Protein AF-A0A0K0EJN2-F1 (afdb_monomer_lite)

Sequence (91 aa):
MKRSYPYKWNKKYSICIRFPGISKECELELKSYTDYLVKNKIQGFVTLHSYEGFILYPWGYQKKLYTDDREKFHKLGEKMKNAIENISGTY

Secondary structure (DSSP, 8-state):
-TT-SSSS----S-TTTS---SSTT-SHHHHHHHHHHHHS--S-------SS-----S-SSSTT---TTHHHHHHHHHHHHHHHHHHH---

Structure (mmCIF, N/CA/C/O backbone):
data_AF-A0A0K0EJN2-F1
#
_entry.id   AF-A0A0K0EJN2-F1
#
loop_
_atom_site.group_PDB
_atom_site.id
_atom_site.type_symbol
_atom_site.label_atom_id
_atom_site.label_alt_id
_atom_site.label_comp_id
_atom_site.label_asym_id
_atom_site.label_entity_id
_atom_site.label_seq_id
_atom_site.pdbx_PDB_ins_code
_atom_site.Cartn_x
_atom_site.Cartn_y
_atom_site.Cartn_z
_atom_site.occupancy
_atom_site.B_iso_or_equiv
_atom_site.auth_seq_id
_atom_site.auth_comp_id
_atom_site.auth_asym_id
_atom_site.auth_atom_id
_atom_site.pdbx_PDB_model_num
ATOM 1 N N . MET A 1 1 ? 14.875 0.571 -0.874 1.00 61.31 1 MET A N 1
ATOM 2 C CA . MET A 1 1 ? 13.857 -0.397 -1.351 1.00 61.31 1 MET A CA 1
ATOM 3 C C . MET A 1 1 ? 12.668 0.225 -2.101 1.00 61.31 1 MET A C 1
ATOM 5 O O . MET A 1 1 ? 12.532 -0.035 -3.286 1.00 61.31 1 MET A O 1
ATOM 9 N N . LYS A 1 2 ? 11.816 1.079 -1.498 1.00 69.38 2 LYS A N 1
ATOM 10 C CA . LYS A 1 2 ? 10.551 1.545 -2.135 1.00 69.38 2 LYS A CA 1
ATOM 11 C C . LYS A 1 2 ? 10.658 2.292 -3.470 1.00 69.38 2 LYS A C 1
ATOM 13 O O . LYS A 1 2 ? 9.653 2.474 -4.144 1.00 69.38 2 LYS A O 1
ATOM 18 N N . ARG A 1 3 ? 11.834 2.806 -3.824 1.00 77.56 3 ARG A N 1
ATOM 19 C CA . ARG A 1 3 ? 12.036 3.559 -5.072 1.00 77.56 3 ARG A CA 1
ATOM 20 C C . ARG A 1 3 ? 12.533 2.682 -6.220 1.00 77.56 3 ARG A C 1
ATOM 22 O O . ARG A 1 3 ? 12.633 3.184 -7.331 1.00 77.56 3 ARG A O 1
ATOM 29 N N . SER A 1 4 ? 12.798 1.402 -5.954 1.00 82.12 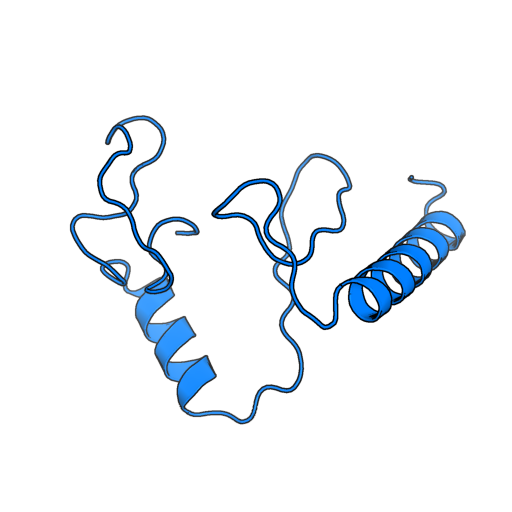4 SER A N 1
ATOM 30 C CA . SER A 1 4 ? 13.351 0.456 -6.925 1.00 82.12 4 SER A CA 1
ATOM 31 C C . SER A 1 4 ? 12.283 -0.435 -7.582 1.00 82.12 4 SER A C 1
ATOM 33 O O . SER A 1 4 ? 12.628 -1.229 -8.454 1.00 82.12 4 SER A O 1
ATOM 35 N N . TYR A 1 5 ? 10.998 -0.303 -7.200 1.00 85.94 5 TYR A N 1
ATOM 36 C CA . TYR A 1 5 ? 9.881 -1.042 -7.815 1.00 85.94 5 TYR A CA 1
ATOM 37 C C . TYR A 1 5 ? 9.821 -0.802 -9.331 1.00 85.94 5 TYR A C 1
ATOM 39 O O . TYR A 1 5 ? 10.059 0.325 -9.775 1.00 85.94 5 TYR A O 1
ATOM 47 N N . PRO A 1 6 ? 9.437 -1.813 -10.136 1.00 85.69 6 PRO A N 1
ATOM 48 C CA . PRO A 1 6 ? 9.429 -1.712 -11.597 1.00 85.69 6 PRO A CA 1
ATOM 49 C C . PRO A 1 6 ? 8.293 -0.831 -12.150 1.00 85.69 6 PRO A C 1
ATOM 51 O O . PRO A 1 6 ? 8.163 -0.683 -13.365 1.00 85.69 6 PRO A O 1
ATOM 54 N N . TYR A 1 7 ? 7.473 -0.219 -11.292 1.00 87.44 7 TYR A N 1
ATOM 55 C CA . TYR A 1 7 ? 6.348 0.619 -11.693 1.00 87.44 7 TYR A CA 1
ATOM 56 C C . TYR A 1 7 ? 6.722 2.105 -11.696 1.00 87.44 7 TYR A C 1
ATOM 58 O O . TYR A 1 7 ? 7.010 2.684 -10.649 1.00 87.44 7 TYR A O 1
ATOM 66 N N . LYS A 1 8 ? 6.707 2.726 -12.886 1.00 86.88 8 LYS A N 1
ATOM 67 C CA . LYS A 1 8 ? 7.074 4.143 -13.102 1.00 86.88 8 LYS A CA 1
ATOM 68 C C . LYS A 1 8 ? 8.415 4.521 -12.437 1.00 86.88 8 LYS A C 1
ATOM 70 O O . LYS A 1 8 ? 8.571 5.622 -11.908 1.00 86.88 8 LYS A O 1
ATOM 75 N N . TRP A 1 9 ? 9.381 3.598 -12.490 1.00 86.56 9 TRP A N 1
ATOM 76 C CA . TRP A 1 9 ? 10.729 3.763 -11.944 1.00 86.56 9 TRP A CA 1
ATOM 77 C C . TRP A 1 9 ? 11.454 4.955 -12.579 1.00 86.56 9 TRP A C 1
ATOM 79 O O . TRP A 1 9 ? 11.379 5.167 -13.790 1.00 86.56 9 TRP A O 1
ATOM 89 N N . ASN A 1 10 ? 12.168 5.734 -11.765 1.00 79.38 10 ASN A N 1
ATOM 90 C CA . ASN A 1 10 ? 12.824 6.956 -12.213 1.00 79.38 10 ASN A CA 1
ATOM 91 C C . ASN A 1 10 ? 14.213 7.117 -11.582 1.00 79.38 10 ASN A C 1
ATOM 93 O O . ASN A 1 10 ? 14.343 7.174 -10.359 1.00 79.38 10 ASN A O 1
ATOM 97 N N . LYS A 1 11 ? 15.237 7.276 -12.429 1.00 71.62 11 LYS A N 1
ATOM 98 C CA . LYS A 1 11 ? 16.647 7.439 -12.034 1.00 71.62 11 LYS A CA 1
ATOM 99 C C . LYS A 1 11 ? 16.991 8.842 -11.506 1.00 71.62 11 LYS A C 1
ATOM 101 O O . LYS A 1 11 ? 18.102 9.063 -11.045 1.00 71.62 11 LYS A O 1
ATOM 106 N N . LYS A 1 12 ? 16.059 9.803 -11.547 1.00 68.38 12 LYS A N 1
ATOM 107 C CA . LYS A 1 12 ? 16.303 11.229 -11.231 1.00 68.38 12 LYS A CA 1
ATOM 108 C C . LYS A 1 12 ? 16.644 11.559 -9.764 1.00 68.38 12 LYS A C 1
ATOM 110 O O . LYS A 1 12 ? 16.754 12.736 -9.435 1.00 68.38 12 LYS A O 1
ATOM 115 N N . TYR A 1 13 ? 16.778 10.589 -8.862 1.00 70.81 13 TYR A N 1
ATOM 116 C CA . TYR A 1 13 ? 17.029 10.875 -7.446 1.00 70.81 13 TYR A CA 1
ATOM 117 C C . TYR A 1 13 ? 18.523 10.859 -7.093 1.00 70.81 13 TYR A C 1
ATOM 119 O O . TYR A 1 13 ? 19.283 10.051 -7.619 1.00 70.81 13 TYR A O 1
ATOM 127 N N . SER A 1 14 ? 18.928 11.732 -6.162 1.00 74.56 14 SER A N 1
ATOM 128 C CA . SER A 1 14 ? 20.301 11.774 -5.640 1.00 74.56 14 SER A CA 1
ATOM 129 C C . SER A 1 14 ? 20.680 10.457 -4.960 1.00 74.56 14 SER A C 1
ATOM 131 O O . SER A 1 14 ? 19.927 9.948 -4.120 1.00 74.56 14 SER A O 1
ATOM 133 N N . ILE A 1 15 ? 21.869 9.948 -5.299 1.00 78.38 15 ILE A N 1
ATOM 134 C CA . ILE A 1 15 ? 22.412 8.684 -4.790 1.00 78.38 15 ILE A CA 1
ATOM 135 C C . ILE A 1 15 ? 22.611 8.687 -3.271 1.00 78.38 15 ILE A C 1
ATOM 137 O O . ILE A 1 15 ? 22.364 7.676 -2.629 1.00 78.38 15 ILE A O 1
ATOM 141 N N . CYS A 1 16 ? 22.944 9.829 -2.669 1.00 76.81 16 CYS A N 1
ATOM 142 C CA . CYS A 1 16 ? 23.224 9.898 -1.231 1.00 76.81 16 CYS A CA 1
ATOM 143 C C . CYS A 1 16 ? 21.980 10.131 -0.362 1.00 76.81 16 CYS A C 1
ATOM 145 O O . CYS A 1 16 ? 22.068 10.051 0.856 1.00 76.81 16 CYS A O 1
ATOM 147 N N . ILE A 1 17 ? 20.829 10.457 -0.961 1.00 77.31 17 ILE A N 1
ATOM 148 C CA . ILE A 1 17 ? 19.624 10.841 -0.204 1.00 77.31 17 ILE A CA 1
ATOM 149 C C . ILE A 1 17 ? 18.475 9.870 -0.477 1.00 77.31 17 ILE A C 1
ATOM 151 O O . ILE A 1 17 ? 17.804 9.408 0.443 1.00 77.31 17 ILE A O 1
ATOM 155 N N . ARG A 1 18 ? 18.196 9.577 -1.752 1.00 77.00 18 ARG A N 1
ATOM 156 C CA . ARG A 1 18 ? 17.004 8.826 -2.180 1.00 77.00 18 ARG A CA 1
ATOM 157 C C . ARG A 1 18 ? 17.330 7.920 -3.362 1.00 77.00 18 ARG A C 1
ATOM 159 O O . ARG A 1 18 ? 16.692 8.012 -4.403 1.00 77.00 18 ARG A O 1
ATOM 166 N N . PHE A 1 19 ? 18.302 7.033 -3.203 1.00 84.50 19 PHE A N 1
ATOM 167 C CA . PHE A 1 19 ? 18.730 6.172 -4.299 1.00 84.50 19 PHE A CA 1
ATOM 168 C C . PHE A 1 19 ? 17.626 5.189 -4.749 1.00 84.50 19 PHE A C 1
ATOM 170 O O . PHE A 1 19 ? 17.079 4.461 -3.915 1.00 84.50 19 PHE A O 1
ATOM 177 N N . PRO A 1 20 ? 17.268 5.152 -6.048 1.00 83.31 20 PRO A N 1
ATOM 178 C CA . PRO A 1 20 ? 16.273 4.230 -6.591 1.00 83.31 20 PRO A CA 1
ATOM 179 C C . PRO A 1 20 ? 16.888 2.908 -7.082 1.00 83.31 20 PRO A C 1
ATOM 181 O O . PRO A 1 20 ? 16.181 2.106 -7.687 1.00 83.31 20 PRO A O 1
ATOM 184 N N . GLY A 1 21 ? 18.186 2.689 -6.852 1.00 83.88 21 GLY A N 1
ATOM 185 C CA . GLY A 1 21 ? 18.963 1.600 -7.443 1.00 83.88 21 GLY A CA 1
ATOM 186 C C . GLY A 1 21 ? 19.660 2.013 -8.744 1.00 83.88 21 GLY A C 1
ATOM 187 O O . GLY A 1 21 ? 19.330 3.030 -9.359 1.00 83.88 21 GLY A O 1
ATOM 188 N N . ILE A 1 22 ? 20.635 1.211 -9.181 1.00 86.06 22 ILE A N 1
ATOM 189 C CA . ILE A 1 22 ? 21.293 1.378 -10.493 1.00 86.06 22 ILE A CA 1
ATOM 190 C C . ILE A 1 22 ? 20.361 1.001 -11.657 1.00 86.06 22 ILE A C 1
ATOM 192 O O . ILE A 1 22 ? 20.508 1.521 -12.765 1.00 86.06 22 ILE A O 1
ATOM 196 N N . SER A 1 23 ? 19.382 0.136 -11.386 1.00 84.19 23 SER A N 1
ATOM 197 C CA . SER A 1 23 ? 18.329 -0.312 -12.295 1.00 84.19 23 SER A CA 1
ATOM 198 C C . SER A 1 23 ? 17.057 -0.664 -11.507 1.00 84.19 23 SER A C 1
ATOM 200 O O . SER A 1 23 ? 17.076 -0.738 -10.273 1.00 84.19 23 SER A O 1
ATOM 202 N N . LYS A 1 24 ? 15.939 -0.866 -12.217 1.00 83.19 24 LYS A N 1
ATOM 203 C CA . LYS A 1 24 ? 14.705 -1.412 -11.628 1.00 83.19 24 LYS A CA 1
ATOM 204 C C . LYS A 1 24 ? 14.978 -2.794 -11.024 1.00 83.19 24 LYS A C 1
ATOM 206 O O . LYS A 1 24 ? 15.704 -3.575 -11.627 1.00 83.19 24 LYS A O 1
ATOM 211 N N . GLU A 1 25 ? 14.398 -3.080 -9.859 1.00 82.31 25 GLU A N 1
ATOM 212 C CA . GLU A 1 25 ? 14.514 -4.388 -9.182 1.00 82.31 25 GLU A CA 1
ATOM 213 C C . GLU A 1 25 ? 15.958 -4.866 -8.948 1.00 82.31 25 GLU A C 1
ATOM 215 O O . GLU A 1 25 ? 16.224 -6.061 -8.865 1.00 82.31 25 GLU A O 1
ATOM 220 N N . CYS A 1 26 ? 16.907 -3.932 -8.826 1.00 84.88 26 CYS A N 1
ATOM 221 C CA . CYS A 1 26 ? 18.310 -4.274 -8.598 1.00 84.88 26 CYS A CA 1
ATOM 222 C C . CYS A 1 26 ? 18.571 -4.878 -7.204 1.00 84.88 26 CYS A C 1
ATOM 224 O O . CYS A 1 26 ? 19.547 -5.599 -7.025 1.00 84.88 26 CYS A O 1
ATOM 226 N N . GLU A 1 27 ? 17.718 -4.571 -6.224 1.00 86.25 27 GLU A N 1
ATOM 227 C CA . GLU A 1 27 ? 17.808 -5.117 -4.865 1.00 86.25 27 GLU A CA 1
ATOM 228 C C . GLU A 1 27 ? 17.253 -6.550 -4.848 1.00 86.25 27 GLU A C 1
ATOM 230 O O . GLU A 1 27 ? 16.117 -6.780 -5.279 1.00 86.25 27 GLU A O 1
ATOM 235 N N . LEU A 1 28 ? 18.022 -7.511 -4.329 1.00 88.94 28 LEU A N 1
ATOM 236 C CA . LEU A 1 28 ? 17.621 -8.923 -4.287 1.00 88.94 28 LEU A CA 1
ATOM 237 C C . LEU A 1 28 ? 16.372 -9.147 -3.424 1.00 88.94 28 LEU A C 1
ATOM 239 O O . LEU A 1 28 ? 15.516 -9.966 -3.772 1.00 88.94 28 LEU A O 1
ATOM 243 N N . GLU A 1 29 ? 16.217 -8.389 -2.338 1.00 87.31 29 GLU A N 1
ATOM 244 C CA . GLU A 1 29 ? 15.026 -8.427 -1.485 1.00 87.31 29 GLU A CA 1
ATOM 245 C C . GLU A 1 29 ? 13.787 -7.990 -2.264 1.00 87.31 29 GLU A C 1
ATOM 247 O O . GLU A 1 29 ? 12.719 -8.584 -2.136 1.00 87.31 29 GLU A O 1
ATOM 252 N N . LEU A 1 30 ? 13.932 -6.972 -3.116 1.00 88.44 30 LEU A N 1
ATOM 253 C CA . LEU A 1 30 ? 12.824 -6.498 -3.927 1.00 88.44 30 LEU A CA 1
ATOM 254 C C . LEU A 1 30 ? 12.473 -7.500 -5.024 1.00 88.44 30 LEU A C 1
ATOM 256 O O . LEU A 1 30 ? 11.295 -7.772 -5.217 1.00 88.44 30 LEU A O 1
ATOM 260 N N . LYS A 1 31 ? 13.478 -8.051 -5.710 1.00 90.19 31 LYS A N 1
ATOM 261 C CA . LYS A 1 31 ? 13.275 -9.025 -6.784 1.00 90.19 31 LYS A CA 1
ATOM 262 C C . LYS A 1 31 ? 12.612 -10.306 -6.280 1.00 90.19 31 LYS A C 1
ATOM 264 O O . LYS A 1 31 ? 11.632 -10.760 -6.853 1.00 90.19 31 LYS A O 1
ATOM 269 N N . SER A 1 32 ? 13.113 -10.873 -5.183 1.00 91.25 32 SER A N 1
ATOM 270 C CA . SER A 1 32 ? 12.526 -12.083 -4.586 1.00 91.25 32 SER A CA 1
ATOM 271 C C . SER A 1 32 ? 11.070 -11.862 -4.167 1.00 91.25 32 SER A C 1
ATOM 273 O O . SER A 1 32 ? 10.207 -12.710 -4.402 1.00 91.25 32 SER A O 1
ATOM 275 N N . TYR A 1 33 ? 10.783 -10.689 -3.609 1.00 88.56 33 TYR A N 1
ATOM 276 C CA . TYR A 1 33 ? 9.442 -10.285 -3.232 1.00 88.56 33 TYR A CA 1
ATOM 277 C C . TYR A 1 33 ? 8.512 -10.071 -4.433 1.00 88.56 33 TYR A C 1
ATOM 279 O O . TYR A 1 33 ? 7.397 -10.589 -4.430 1.00 88.56 33 TYR A O 1
ATOM 287 N N . THR A 1 34 ? 8.939 -9.351 -5.477 1.00 90.19 34 THR A N 1
ATOM 288 C CA . THR A 1 34 ? 8.106 -9.138 -6.673 1.00 90.19 34 THR A CA 1
ATOM 289 C C . THR A 1 34 ? 7.870 -10.441 -7.430 1.00 90.19 34 THR A C 1
ATOM 291 O O . THR A 1 34 ? 6.733 -10.704 -7.824 1.00 90.19 34 THR A O 1
ATOM 294 N N . ASP A 1 35 ? 8.880 -11.310 -7.526 1.00 92.81 35 ASP A N 1
ATOM 295 C CA . ASP A 1 35 ? 8.744 -12.658 -8.084 1.00 92.81 35 ASP A CA 1
ATOM 296 C C . ASP A 1 35 ? 7.688 -13.478 -7.327 1.00 92.81 35 ASP A C 1
ATOM 298 O O . ASP A 1 35 ? 6.881 -14.177 -7.945 1.00 92.81 35 ASP A O 1
ATOM 302 N N . TYR A 1 36 ? 7.657 -13.384 -5.993 1.00 93.50 36 TYR A N 1
ATOM 303 C CA . TYR A 1 36 ? 6.633 -14.043 -5.182 1.00 93.50 36 TYR A CA 1
ATOM 304 C C . TYR A 1 36 ? 5.230 -13.495 -5.476 1.00 93.50 36 TYR A C 1
ATOM 306 O O . TYR A 1 36 ? 4.298 -14.277 -5.660 1.00 93.50 36 TYR A O 1
ATOM 314 N N . LEU A 1 37 ? 5.066 -12.172 -5.563 1.00 92.38 37 LEU A N 1
ATOM 315 C CA . LEU A 1 37 ? 3.763 -11.551 -5.833 1.00 92.38 37 LEU A CA 1
ATOM 316 C C . LEU A 1 37 ? 3.216 -11.910 -7.219 1.00 92.38 37 LEU A C 1
ATOM 318 O O . LEU A 1 37 ? 2.015 -12.108 -7.352 1.00 92.38 37 LEU A O 1
ATOM 322 N N . VAL A 1 38 ? 4.075 -12.001 -8.239 1.00 91.31 38 VAL A N 1
ATOM 323 C CA . VAL A 1 38 ? 3.663 -12.343 -9.614 1.00 91.31 38 VAL A CA 1
ATOM 324 C C . VAL A 1 38 ? 3.252 -13.811 -9.731 1.00 91.31 38 VAL A C 1
ATOM 326 O O . VAL A 1 38 ? 2.326 -14.137 -10.472 1.00 91.31 38 VAL A O 1
ATOM 329 N N . LYS A 1 39 ? 3.922 -14.708 -8.999 1.00 95.50 39 LYS A N 1
ATOM 330 C CA . LYS A 1 39 ? 3.640 -16.152 -9.036 1.00 95.50 39 LYS A CA 1
ATOM 331 C C . LYS A 1 39 ? 2.384 -16.550 -8.265 1.00 95.50 39 LYS A C 1
ATOM 333 O O . LYS A 1 39 ? 1.858 -17.636 -8.494 1.00 95.50 39 LYS A O 1
ATOM 338 N N . ASN A 1 40 ? 1.914 -15.707 -7.350 1.00 96.12 40 ASN A N 1
ATOM 339 C CA . ASN A 1 40 ? 0.812 -16.027 -6.452 1.00 96.12 40 ASN A CA 1
ATOM 340 C C . ASN A 1 40 ? -0.408 -15.143 -6.718 1.00 96.12 40 ASN A C 1
ATOM 342 O O . ASN A 1 40 ? -0.299 -13.967 -7.054 1.00 96.12 40 ASN A O 1
ATOM 346 N N . LYS A 1 41 ? -1.608 -15.691 -6.505 1.00 94.62 41 LYS A N 1
ATOM 347 C CA . LYS A 1 41 ? -2.845 -14.907 -6.578 1.00 94.62 41 LYS A CA 1
ATOM 348 C C . LYS A 1 41 ? -3.015 -14.087 -5.299 1.00 94.62 41 LYS A C 1
ATOM 350 O O . LYS A 1 41 ? -3.583 -14.558 -4.319 1.00 94.62 41 LYS A O 1
ATOM 355 N N . ILE A 1 42 ? -2.529 -12.851 -5.322 1.00 93.38 42 ILE A N 1
ATOM 356 C CA . ILE A 1 42 ? -2.630 -11.918 -4.198 1.00 93.38 42 ILE A CA 1
ATOM 357 C C . ILE A 1 42 ? -3.895 -11.064 -4.336 1.00 93.38 42 ILE A C 1
ATOM 359 O O . ILE A 1 42 ? -4.091 -10.392 -5.345 1.00 93.38 42 ILE A O 1
ATOM 363 N N . GLN A 1 43 ? -4.761 -11.086 -3.319 1.00 93.38 43 GLN A N 1
ATOM 364 C CA . GLN A 1 43 ? -6.014 -10.311 -3.300 1.00 93.38 43 GLN A CA 1
ATOM 365 C C . GLN A 1 43 ? -5.883 -8.950 -2.604 1.00 93.38 43 GLN A C 1
ATOM 367 O O . GLN A 1 43 ? -6.737 -8.085 -2.777 1.00 93.38 43 GLN A O 1
ATOM 372 N N . GLY A 1 44 ? -4.825 -8.750 -1.817 1.00 92.12 44 GLY A N 1
ATOM 373 C CA . GLY A 1 44 ? -4.595 -7.525 -1.062 1.00 92.12 44 GLY A CA 1
ATOM 374 C C . GLY A 1 44 ? -3.126 -7.362 -0.701 1.00 92.12 44 GLY A C 1
ATOM 375 O O . GLY A 1 44 ? -2.396 -8.341 -0.563 1.00 92.12 44 GLY A O 1
ATOM 376 N N . PHE A 1 45 ? -2.692 -6.111 -0.575 1.00 92.81 45 PHE A N 1
ATOM 377 C CA . PHE A 1 45 ? -1.292 -5.761 -0.382 1.00 92.81 45 PHE A CA 1
ATOM 378 C C . PHE A 1 45 ? -1.170 -4.586 0.583 1.00 92.81 45 PHE A C 1
ATOM 380 O O . PHE A 1 45 ? -1.639 -3.488 0.284 1.00 92.81 45 PHE A O 1
ATOM 387 N N . VAL A 1 46 ? -0.538 -4.813 1.735 1.00 94.12 46 VAL A N 1
ATOM 388 C CA . VAL A 1 46 ? -0.331 -3.796 2.772 1.00 94.12 46 VAL A CA 1
ATOM 389 C C . VAL A 1 46 ? 1.142 -3.778 3.148 1.00 94.12 46 VAL A C 1
ATOM 391 O O . VAL A 1 46 ? 1.721 -4.810 3.471 1.00 94.12 46 VAL A O 1
ATOM 394 N N . THR A 1 47 ? 1.749 -2.594 3.118 1.00 93.44 47 THR A N 1
ATOM 395 C CA . THR A 1 47 ? 3.133 -2.384 3.554 1.00 93.44 47 THR A CA 1
ATOM 396 C C . THR A 1 47 ? 3.146 -1.429 4.734 1.00 93.44 47 THR A C 1
ATOM 398 O O . THR A 1 47 ? 2.615 -0.322 4.627 1.00 93.44 47 THR A O 1
ATOM 401 N N . LEU A 1 48 ? 3.766 -1.835 5.840 1.00 93.31 48 LEU A N 1
ATOM 402 C CA . LEU A 1 48 ? 3.830 -1.041 7.063 1.00 93.31 48 LEU A CA 1
ATOM 403 C C . LEU A 1 48 ? 5.095 -0.193 7.102 1.00 93.31 48 LEU A C 1
ATOM 405 O O . LEU A 1 48 ? 6.194 -0.664 6.803 1.00 93.31 48 LEU A O 1
ATOM 409 N N . HIS A 1 49 ? 4.926 1.071 7.476 1.00 91.69 49 HIS A N 1
ATOM 410 C CA . HIS A 1 49 ? 6.006 2.038 7.583 1.00 91.69 49 HIS A CA 1
ATOM 411 C C . HIS A 1 49 ? 5.771 2.974 8.753 1.00 91.69 49 HIS A C 1
ATOM 413 O O . HIS A 1 49 ? 4.632 3.273 9.095 1.00 91.69 49 HIS A O 1
ATOM 419 N N . SER A 1 50 ? 6.869 3.453 9.317 1.00 91.75 50 SER A N 1
ATOM 420 C CA . SER A 1 50 ? 6.898 4.471 10.354 1.00 91.75 50 SER A CA 1
ATOM 421 C C . SER A 1 50 ? 7.775 5.646 9.904 1.00 91.75 50 SER A C 1
ATOM 423 O O . SER A 1 50 ? 8.614 5.495 9.011 1.00 91.75 50 SER A O 1
ATOM 425 N N . TYR A 1 51 ? 7.615 6.839 10.472 1.00 84.44 51 TYR A N 1
ATOM 426 C CA . TYR A 1 51 ? 6.605 7.271 11.455 1.00 84.44 51 TYR A CA 1
ATOM 427 C C . TYR A 1 51 ? 5.435 7.993 10.744 1.00 84.44 51 TYR A C 1
ATOM 429 O O . TYR A 1 51 ? 5.346 7.897 9.526 1.00 84.44 51 TYR A O 1
ATOM 437 N N . GLU A 1 52 ? 4.554 8.685 11.480 1.00 81.00 52 GLU A N 1
ATOM 438 C CA . GLU A 1 52 ? 3.520 9.640 10.991 1.00 81.00 52 GLU A CA 1
ATOM 439 C C . GLU A 1 52 ? 2.046 9.178 10.945 1.00 81.00 52 GLU A C 1
ATOM 441 O O . GLU A 1 52 ? 1.190 9.987 10.615 1.00 81.00 52 GLU A O 1
ATOM 446 N N . GLY A 1 53 ? 1.702 7.937 11.311 1.00 86.25 53 GLY A N 1
ATOM 447 C CA . GLY A 1 53 ? 0.287 7.548 11.512 1.00 86.25 53 GLY A CA 1
ATOM 448 C C . GLY A 1 53 ? -0.589 7.520 10.247 1.00 86.25 53 GLY A C 1
ATOM 449 O O . GLY A 1 53 ? -1.806 7.410 10.331 1.00 86.25 53 GLY A O 1
ATOM 450 N N . PHE A 1 54 ? 0.001 7.591 9.051 1.00 92.19 54 PHE A N 1
ATOM 451 C CA . PHE A 1 54 ? -0.770 7.683 7.812 1.00 92.19 54 PHE A CA 1
ATOM 452 C C . PHE A 1 54 ? -1.237 6.335 7.254 1.00 92.19 54 PHE A C 1
ATOM 454 O O . PHE A 1 54 ? -0.454 5.396 7.092 1.00 92.19 54 PHE A O 1
ATOM 461 N N . ILE A 1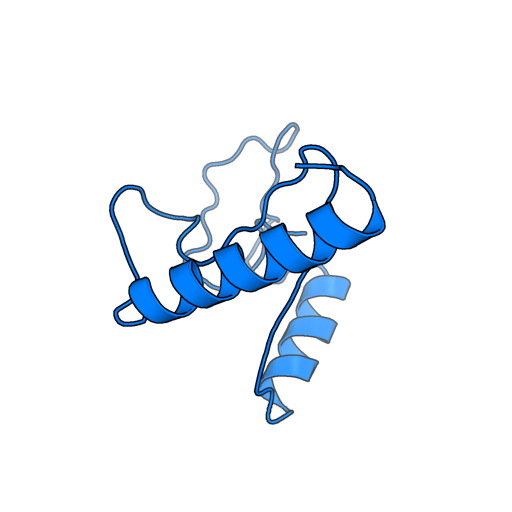 55 ? -2.494 6.305 6.802 1.00 94.12 55 ILE A N 1
ATOM 462 C CA . ILE A 1 55 ? -3.031 5.264 5.920 1.00 94.12 55 ILE A CA 1
ATOM 463 C C . ILE A 1 55 ? -3.027 5.800 4.492 1.00 94.12 55 ILE A C 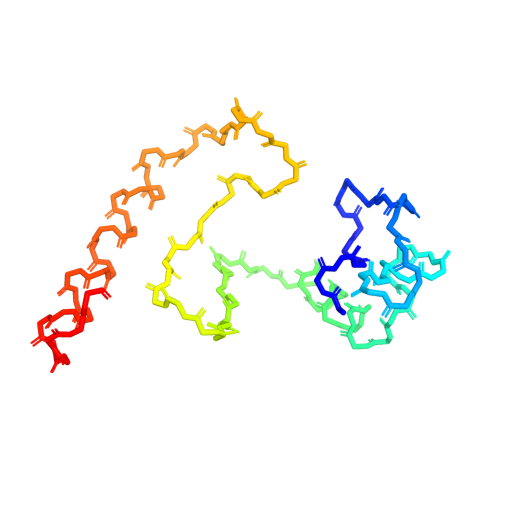1
ATOM 465 O O . ILE A 1 55 ? -3.760 6.727 4.152 1.00 94.12 55 ILE A O 1
ATOM 469 N N . LEU A 1 56 ? -2.182 5.216 3.645 1.00 94.44 56 LEU A N 1
ATOM 470 C CA . LEU A 1 56 ? -1.988 5.661 2.269 1.00 94.44 56 LEU A CA 1
ATOM 471 C C . LEU A 1 56 ? -2.423 4.586 1.278 1.00 94.44 56 LEU A C 1
ATOM 473 O O . LEU A 1 56 ? -2.157 3.399 1.455 1.00 94.44 56 LEU A O 1
ATOM 477 N N . TYR A 1 57 ? -3.032 5.037 0.190 1.00 94.75 57 TYR A N 1
ATOM 478 C CA . TYR A 1 57 ? -3.418 4.228 -0.960 1.00 94.75 57 TYR A CA 1
ATOM 479 C C . TYR A 1 57 ? -2.975 4.926 -2.260 1.00 94.75 57 TYR A C 1
ATOM 481 O O . TYR A 1 57 ? -2.564 6.090 -2.224 1.00 94.75 57 TYR A O 1
ATOM 489 N N . PRO A 1 58 ? -2.976 4.229 -3.412 1.00 94.69 58 PRO A N 1
ATOM 490 C CA . PRO A 1 58 ? -2.429 4.770 -4.655 1.00 94.69 58 PRO A CA 1
ATOM 491 C C . PRO A 1 58 ? -3.095 6.085 -5.117 1.00 94.69 58 PRO A C 1
ATOM 493 O O . PRO A 1 58 ? -4.283 6.303 -4.896 1.00 94.69 58 PRO A O 1
ATOM 496 N N . TRP A 1 59 ? -2.387 6.978 -5.816 1.00 93.19 59 TRP A N 1
ATOM 497 C CA . TRP A 1 59 ? -1.018 6.845 -6.335 1.00 93.19 59 TRP A CA 1
ATOM 498 C C . TRP A 1 59 ? -0.005 7.729 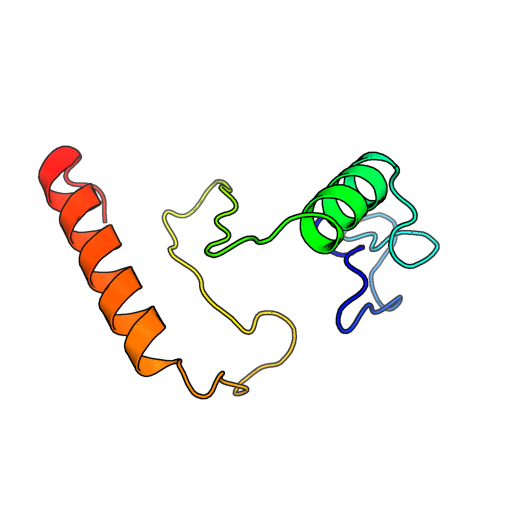-5.600 1.00 93.19 59 TRP A C 1
ATOM 500 O O . TRP A 1 59 ? -0.298 8.861 -5.234 1.00 93.19 59 TRP A O 1
ATOM 510 N N . GLY A 1 60 ? 1.234 7.240 -5.469 1.00 90.69 60 GLY A N 1
ATOM 511 C CA . GLY A 1 60 ? 2.345 8.003 -4.880 1.00 90.69 60 GLY A CA 1
ATOM 512 C C . GLY A 1 60 ? 3.328 8.628 -5.882 1.00 90.69 60 GLY A C 1
ATOM 513 O O . GLY A 1 60 ? 4.140 9.463 -5.493 1.00 90.69 60 GLY A O 1
ATOM 514 N N . TYR A 1 61 ? 3.298 8.234 -7.163 1.00 89.25 61 TYR A N 1
ATOM 515 C CA . TYR A 1 61 ? 4.316 8.646 -8.147 1.00 89.25 61 TYR A CA 1
ATOM 516 C C . TYR A 1 61 ? 3.968 9.932 -8.915 1.00 89.25 61 TYR A C 1
ATOM 518 O O . TYR A 1 61 ? 4.860 10.569 -9.474 1.00 89.25 61 TYR A O 1
ATOM 526 N N . GLN A 1 62 ? 2.690 10.317 -8.961 1.00 89.31 62 GLN A N 1
ATOM 527 C CA . GLN A 1 62 ? 2.202 11.479 -9.703 1.00 89.31 62 GLN A CA 1
ATOM 528 C C . GLN A 1 62 ? 1.102 12.191 -8.914 1.00 89.31 62 GLN A C 1
ATOM 530 O O . GLN A 1 62 ? 0.192 11.562 -8.382 1.00 89.31 62 GLN A O 1
ATOM 535 N N . LYS A 1 63 ? 1.182 13.524 -8.857 1.00 88.88 63 LYS A N 1
ATOM 536 C CA . LYS A 1 63 ? 0.170 14.358 -8.197 1.00 88.88 63 LYS A CA 1
ATOM 537 C C . LYS A 1 63 ? -1.122 14.390 -9.014 1.00 88.88 63 LYS A C 1
ATOM 539 O O . LYS A 1 63 ? -1.065 14.418 -10.241 1.00 88.88 63 LYS A O 1
ATOM 544 N N . LYS A 1 64 ? -2.265 14.474 -8.320 1.00 89.62 64 LYS A N 1
ATOM 545 C CA . LYS A 1 64 ? -3.617 14.580 -8.909 1.00 89.62 64 LYS A CA 1
ATOM 546 C C . LYS A 1 64 ? -3.976 13.437 -9.871 1.00 89.62 64 LYS A C 1
ATOM 548 O O . LYS A 1 64 ? -4.855 13.596 -10.710 1.00 89.62 64 LYS A O 1
ATOM 553 N N . LEU A 1 65 ? -3.300 12.298 -9.744 1.00 92.88 65 LEU A N 1
ATOM 554 C CA . LEU A 1 65 ? -3.676 11.066 -10.413 1.00 92.88 65 LEU A CA 1
ATOM 555 C C . LEU A 1 65 ? -4.338 10.153 -9.389 1.00 92.88 65 LEU A C 1
ATOM 557 O O . LEU A 1 65 ? -3.775 9.902 -8.323 1.00 92.88 65 LEU A O 1
ATOM 561 N N . TYR A 1 66 ? -5.511 9.640 -9.730 1.00 92.50 66 TYR A N 1
ATOM 562 C CA . TYR A 1 66 ? -6.299 8.779 -8.862 1.00 92.50 66 TYR A CA 1
ATOM 563 C C . TYR A 1 66 ? -6.596 7.463 -9.576 1.00 92.50 66 TYR A C 1
ATOM 565 O O . TYR A 1 66 ? -6.625 7.409 -10.802 1.00 92.50 66 TYR A O 1
ATOM 573 N N . THR A 1 67 ? -6.752 6.391 -8.806 1.00 92.38 67 THR A N 1
ATOM 574 C CA . THR A 1 67 ? -7.292 5.122 -9.308 1.00 92.38 67 THR A CA 1
ATOM 575 C C . THR A 1 67 ? -8.814 5.218 -9.423 1.00 92.38 67 THR A C 1
ATOM 577 O O . THR A 1 67 ? -9.436 5.946 -8.648 1.00 92.38 67 THR A O 1
ATOM 580 N N . ASP A 1 68 ? -9.411 4.466 -10.346 1.00 94.94 68 ASP A N 1
ATOM 581 C CA . ASP A 1 68 ? -10.869 4.383 -10.512 1.00 94.94 68 ASP A CA 1
ATOM 582 C C . ASP A 1 68 ? -11.573 3.936 -9.216 1.00 94.94 68 ASP A C 1
ATOM 584 O O . ASP A 1 68 ? -12.671 4.388 -8.901 1.00 94.94 68 ASP A O 1
ATOM 588 N N . ASP A 1 69 ? -10.898 3.126 -8.393 1.00 94.56 69 ASP A N 1
ATOM 589 C CA . ASP A 1 69 ? -11.402 2.640 -7.104 1.00 94.56 69 ASP A CA 1
ATOM 590 C C . ASP A 1 69 ? -11.115 3.588 -5.921 1.00 94.56 69 ASP A C 1
ATOM 592 O O . ASP A 1 69 ? -11.244 3.189 -4.759 1.00 94.56 69 ASP A O 1
ATOM 596 N N . ARG A 1 70 ? -10.732 4.852 -6.170 1.00 94.38 70 ARG A N 1
ATOM 597 C CA . ARG A 1 70 ? -10.341 5.827 -5.127 1.00 94.38 70 ARG A CA 1
ATOM 598 C C . ARG A 1 70 ? -11.339 5.887 -3.972 1.00 94.38 70 ARG A C 1
ATOM 600 O O . ARG A 1 70 ? -10.928 5.867 -2.816 1.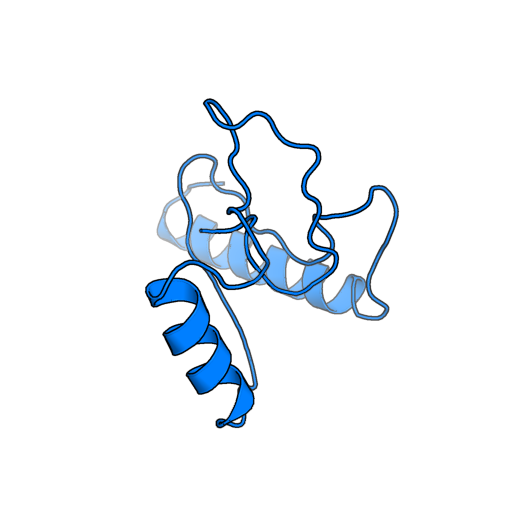00 94.38 70 ARG A O 1
ATOM 607 N N . GLU A 1 71 ? -12.631 5.951 -4.277 1.00 96.25 71 GLU A N 1
ATOM 608 C CA . GLU A 1 71 ? -13.686 6.048 -3.263 1.00 96.25 71 GLU A CA 1
ATOM 609 C C . GLU A 1 71 ? -13.770 4.797 -2.382 1.00 96.25 71 GLU A C 1
ATOM 611 O O . GLU A 1 71 ? -13.997 4.892 -1.175 1.00 96.25 71 GLU A O 1
ATOM 616 N N . LYS A 1 72 ? -13.541 3.608 -2.956 1.00 96.44 72 LYS A N 1
ATOM 617 C CA . LYS A 1 72 ? -13.505 2.357 -2.186 1.00 96.44 72 LYS A CA 1
ATOM 618 C C . LYS A 1 72 ? -12.306 2.343 -1.244 1.00 96.44 72 LYS A C 1
ATOM 620 O O . LYS A 1 72 ? -12.467 2.008 -0.072 1.00 96.44 72 LYS A O 1
ATOM 625 N N . PHE A 1 73 ? -11.135 2.752 -1.734 1.00 96.12 73 PHE A N 1
ATOM 626 C CA . PHE A 1 73 ? -9.934 2.858 -0.907 1.00 96.12 73 PHE A CA 1
ATOM 627 C C . PHE A 1 73 ? -10.084 3.893 0.203 1.00 96.12 73 PHE A C 1
ATOM 629 O O . PHE A 1 73 ? -9.713 3.610 1.337 1.00 96.12 73 PHE A O 1
ATOM 636 N N . HIS A 1 74 ? -10.681 5.050 -0.088 1.00 96.44 74 HIS A N 1
ATOM 637 C CA . HIS A 1 74 ? -10.910 6.082 0.916 1.00 96.44 74 HIS A CA 1
ATOM 638 C C . HIS A 1 74 ? -11.837 5.585 2.033 1.00 96.44 74 HIS A C 1
ATOM 640 O O . HIS A 1 74 ? -11.480 5.656 3.206 1.00 96.44 74 HIS A O 1
ATOM 646 N N . LYS A 1 75 ? -12.973 4.967 1.679 1.00 97.81 75 LYS A N 1
ATOM 647 C CA . LYS A 1 75 ? -13.895 4.368 2.660 1.00 97.81 75 LYS A CA 1
ATOM 648 C C . LYS A 1 75 ? -13.242 3.258 3.483 1.00 97.81 75 LYS A C 1
ATOM 650 O O . LYS A 1 75 ? -13.536 3.129 4.669 1.00 97.81 75 LYS A O 1
ATOM 655 N N . LEU A 1 76 ? -12.391 2.437 2.867 1.00 96.44 76 LEU A N 1
ATOM 656 C CA . LEU A 1 76 ? -11.638 1.408 3.583 1.00 96.44 76 LEU A CA 1
ATOM 657 C C . LEU A 1 76 ? -10.629 2.034 4.555 1.00 96.44 76 LEU A C 1
ATOM 659 O O . LEU A 1 76 ? -10.557 1.603 5.701 1.00 96.44 76 LEU A O 1
ATOM 663 N N . GLY A 1 77 ? -9.912 3.072 4.121 1.00 95.81 77 GLY A N 1
ATOM 664 C CA . GLY A 1 77 ? -8.967 3.815 4.952 1.00 95.81 77 GLY A CA 1
ATOM 665 C C . GLY A 1 77 ? -9.630 4.445 6.176 1.00 95.81 77 GLY A C 1
ATOM 666 O O . GLY A 1 77 ? -9.140 4.259 7.283 1.00 95.81 77 GLY A O 1
ATOM 667 N N . GLU A 1 78 ? -10.790 5.085 6.010 1.00 96.75 78 GLU A N 1
ATOM 668 C CA . GLU A 1 78 ? -11.564 5.635 7.134 1.00 96.75 78 GLU A CA 1
ATOM 669 C C . GLU A 1 78 ? -11.995 4.545 8.125 1.00 96.75 78 GLU A C 1
ATOM 671 O O . GLU A 1 78 ? -11.877 4.718 9.335 1.00 96.75 78 GLU A O 1
ATOM 676 N N . LYS A 1 79 ? -12.435 3.376 7.635 1.00 96.88 79 LYS A N 1
ATOM 677 C CA . LYS A 1 79 ? -12.766 2.241 8.512 1.00 96.88 79 LYS A CA 1
ATOM 678 C C . LYS A 1 79 ? -11.554 1.749 9.302 1.00 96.88 79 LYS A C 1
ATOM 680 O O . LYS A 1 79 ? -11.693 1.441 10.482 1.00 96.88 79 LYS A O 1
ATOM 685 N N . MET A 1 80 ? -10.389 1.665 8.660 1.00 95.06 80 MET A N 1
ATOM 686 C CA . MET A 1 80 ? -9.142 1.266 9.318 1.00 95.06 80 MET A CA 1
ATOM 687 C C . MET A 1 80 ? -8.723 2.286 10.380 1.00 95.06 80 MET A C 1
ATOM 689 O O . MET A 1 80 ? -8.401 1.887 11.494 1.00 95.06 80 MET A O 1
ATOM 693 N N . LYS A 1 81 ? -8.787 3.583 10.053 1.00 94.75 81 LYS A N 1
ATOM 694 C CA . LYS A 1 81 ? -8.492 4.685 10.976 1.00 94.75 81 LYS A CA 1
ATOM 695 C C . LYS A 1 81 ? -9.371 4.603 12.223 1.00 94.75 81 LYS A C 1
ATOM 697 O O . LYS A 1 81 ? -8.851 4.468 13.322 1.00 94.75 81 LYS A O 1
ATOM 702 N N . ASN A 1 82 ? -10.690 4.539 12.041 1.00 94.94 82 ASN A N 1
ATOM 703 C CA . ASN A 1 82 ? -11.637 4.465 13.154 1.00 94.94 82 ASN A CA 1
ATOM 704 C C . ASN A 1 82 ? -11.413 3.213 14.022 1.00 94.94 82 ASN A C 1
ATOM 706 O O . ASN A 1 82 ? -11.559 3.257 15.239 1.00 94.94 82 ASN A O 1
ATOM 710 N N . ALA A 1 83 ? -11.059 2.075 13.412 1.00 95.31 83 ALA A N 1
ATOM 711 C CA . ALA A 1 83 ? -10.762 0.853 14.157 1.00 95.31 83 ALA A CA 1
ATOM 712 C C . ALA A 1 83 ? -9.492 0.980 15.016 1.00 95.31 83 ALA A C 1
ATOM 714 O O . ALA A 1 83 ? -9.469 0.465 16.131 1.00 95.31 83 ALA A O 1
ATOM 715 N N . ILE A 1 84 ? -8.461 1.667 14.514 1.00 92.75 84 ILE A N 1
ATOM 716 C CA . ILE A 1 84 ? -7.234 1.956 15.267 1.00 92.75 84 ILE A CA 1
ATOM 717 C C . ILE A 1 84 ? -7.537 2.933 16.409 1.00 92.75 84 ILE A C 1
ATOM 719 O O . ILE A 1 84 ? -7.209 2.637 17.558 1.00 92.75 84 ILE A O 1
ATOM 723 N N . GLU A 1 85 ? -8.234 4.034 16.114 1.00 92.31 85 GLU A N 1
ATOM 724 C CA . GLU A 1 85 ? -8.635 5.055 17.093 1.00 92.31 85 GLU A CA 1
ATOM 725 C C . GLU A 1 85 ? -9.411 4.447 18.268 1.00 92.31 85 GLU A C 1
ATOM 727 O O . GLU A 1 85 ? -9.113 4.739 19.425 1.00 92.31 85 GLU A O 1
ATOM 732 N N . ASN A 1 86 ? -10.351 3.539 17.994 1.00 92.75 86 ASN A N 1
ATOM 733 C CA . ASN A 1 86 ? -11.153 2.884 19.030 1.00 92.75 86 ASN A CA 1
ATOM 734 C C . ASN A 1 86 ? -10.332 2.027 20.007 1.00 92.75 86 ASN A C 1
ATOM 736 O O . ASN A 1 86 ? -10.804 1.746 21.107 1.00 92.75 86 ASN A O 1
ATOM 740 N N . ILE A 1 87 ? -9.136 1.579 19.613 1.00 92.88 87 ILE A N 1
ATOM 741 C CA . ILE A 1 87 ? -8.275 0.727 20.443 1.00 92.88 87 ILE A CA 1
ATOM 742 C C . ILE A 1 87 ? -7.215 1.564 21.159 1.00 92.88 87 ILE A C 1
ATOM 744 O O . ILE A 1 87 ? -6.995 1.380 22.354 1.00 92.88 87 ILE A O 1
ATOM 748 N N . SER A 1 88 ? -6.527 2.450 20.436 1.00 85.75 88 SER A N 1
ATOM 749 C CA . SER A 1 88 ? -5.344 3.149 20.952 1.00 85.75 88 SER A CA 1
ATOM 750 C C . SER A 1 88 ? -5.575 4.623 21.283 1.00 85.75 88 SER A C 1
ATOM 752 O O . SER A 1 88 ? -4.670 5.262 21.818 1.00 85.75 88 SER A O 1
ATOM 754 N N . GLY A 1 89 ? -6.728 5.197 20.921 1.00 77.06 89 GLY A N 1
ATOM 755 C CA . GLY A 1 89 ? -6.979 6.642 20.987 1.00 77.06 89 GLY A CA 1
ATOM 756 C C . GLY A 1 89 ? -6.067 7.471 20.072 1.00 77.06 89 GLY A C 1
ATOM 757 O O . GLY A 1 89 ? -6.030 8.694 20.187 1.00 77.06 89 GLY A O 1
ATOM 758 N N . THR A 1 90 ? -5.289 6.817 19.202 1.00 72.38 90 THR A N 1
ATOM 759 C CA . THR A 1 90 ? -4.349 7.461 18.277 1.00 72.38 90 THR A CA 1
ATOM 760 C C . THR A 1 90 ? -5.041 7.729 16.947 1.00 72.38 90 THR A C 1
ATOM 762 O O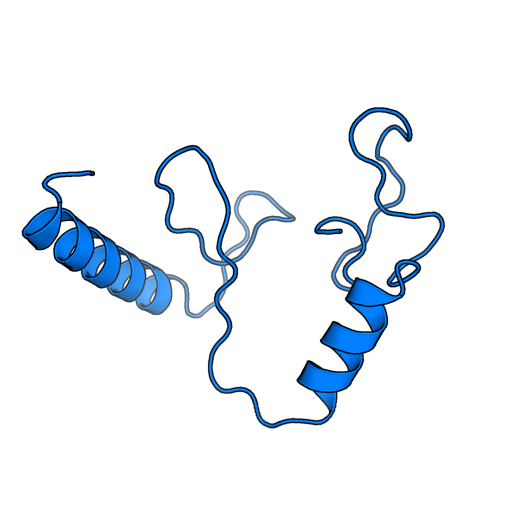 . THR A 1 90 ? -5.666 6.818 16.406 1.00 72.38 90 THR A O 1
ATOM 765 N N . TYR A 1 91 ? -4.892 8.957 16.453 1.00 58.97 91 TYR A N 1
ATOM 766 C CA . TYR A 1 91 ? -5.427 9.466 15.189 1.00 58.97 91 TYR A CA 1
ATOM 767 C C . TYR A 1 91 ? -4.401 9.402 14.050 1.00 58.97 91 TYR A C 1
ATOM 769 O O . TYR A 1 91 ? -3.182 9.486 14.340 1.00 58.97 91 TYR A O 1
#

Radius of gyration: 15.87 Å; chains: 1; bounding box: 37×31×34 Å

pLDDT: mean 88.03, std 8.22, range [58.97, 97.81]

InterPro domains:
  IPR000834 Peptidase M14, carboxypeptidase A [PF00246] (2-88)
  IPR000834 Peptidase M14, carboxypeptidase A [PS52035] (1-91)

Organism: Strongyloides stercoralis (NCBI:txid6248)

Foldseek 3Di:
DVQQAPPPRDCPDDPVPDGNDPHRPPDPVSVVVVVVPVVDDDPDDDDDDDDDLDDDDDDDPDPPDDDPCNVVSVVVRVVVSVVCCVPPVDD